Protein AF-A0AAP4FQD0-F1 (afdb_monomer_lite)

Structure (mmCIF, N/CA/C/O backbone):
data_AF-A0AAP4FQD0-F1
#
_entry.id   AF-A0AAP4FQD0-F1
#
loop_
_atom_site.group_PDB
_atom_site.id
_atom_site.type_symbol
_atom_site.label_atom_id
_atom_site.label_alt_id
_atom_site.label_comp_id
_atom_site.label_asym_id
_atom_site.label_entity_id
_atom_site.label_seq_id
_atom_site.pdbx_PDB_ins_code
_atom_site.Cartn_x
_atom_site.Cartn_y
_atom_site.Cartn_z
_atom_site.occupancy
_atom_site.B_iso_or_equiv
_atom_site.auth_seq_id
_atom_site.auth_comp_id
_atom_site.auth_asym_id
_atom_site.auth_atom_id
_atom_site.pdbx_PDB_model_num
ATOM 1 N N . MET A 1 1 ? 26.246 -10.767 -16.018 1.00 50.22 1 MET A N 1
ATOM 2 C CA . MET A 1 1 ? 26.115 -11.574 -14.786 1.00 50.22 1 MET A CA 1
ATOM 3 C C . MET A 1 1 ? 26.131 -10.588 -13.632 1.00 50.22 1 MET A C 1
ATOM 5 O O . MET A 1 1 ? 26.995 -9.723 -13.654 1.00 50.22 1 MET A O 1
ATOM 9 N N . LYS A 1 2 ? 25.137 -10.600 -12.736 1.00 73.12 2 LYS A N 1
ATOM 10 C CA . LYS A 1 2 ? 25.133 -9.667 -11.598 1.00 73.12 2 LYS A CA 1
ATOM 11 C C . LYS A 1 2 ? 26.312 -10.008 -10.676 1.00 73.12 2 LYS A C 1
ATOM 13 O O . LYS A 1 2 ? 26.625 -11.186 -10.521 1.00 73.12 2 LYS A O 1
ATOM 18 N N . ASP A 1 3 ? 26.973 -8.993 -10.135 1.00 89.00 3 ASP A N 1
ATOM 19 C CA . ASP A 1 3 ? 28.111 -9.159 -9.232 1.00 89.00 3 ASP A CA 1
ATOM 20 C C . ASP A 1 3 ? 27.633 -9.762 -7.900 1.00 89.00 3 ASP A C 1
ATOM 22 O O . ASP A 1 3 ? 26.823 -9.163 -7.188 1.00 89.00 3 ASP A O 1
ATOM 26 N N . GLY A 1 4 ? 28.097 -10.974 -7.586 1.00 92.50 4 GLY A N 1
ATOM 27 C CA . GLY A 1 4 ? 27.710 -11.682 -6.365 1.00 92.50 4 GLY A CA 1
ATOM 28 C C . GLY A 1 4 ? 28.173 -10.977 -5.089 1.00 92.50 4 GLY A C 1
ATOM 29 O O . GLY A 1 4 ? 27.520 -11.112 -4.056 1.00 92.50 4 GLY A O 1
ATOM 30 N N . ILE A 1 5 ? 29.247 -10.184 -5.164 1.00 94.31 5 ILE A N 1
ATOM 31 C CA . ILE A 1 5 ? 29.746 -9.388 -4.040 1.00 94.31 5 ILE A CA 1
ATOM 32 C C . ILE A 1 5 ? 28.737 -8.286 -3.719 1.00 94.31 5 ILE A C 1
ATOM 34 O O . ILE A 1 5 ? 28.337 -8.150 -2.565 1.00 94.31 5 ILE A O 1
ATOM 38 N N . LEU A 1 6 ? 28.257 -7.566 -4.739 1.00 94.06 6 LEU A N 1
ATOM 39 C CA . LEU A 1 6 ? 27.247 -6.517 -4.561 1.00 94.06 6 LEU A CA 1
ATOM 40 C C . LEU A 1 6 ? 25.931 -7.080 -4.015 1.00 94.06 6 LEU A C 1
ATOM 42 O O . LEU A 1 6 ? 25.319 -6.478 -3.138 1.00 94.06 6 LEU A O 1
ATOM 46 N N . ILE A 1 7 ? 25.507 -8.258 -4.487 1.00 93.94 7 ILE A N 1
ATOM 47 C CA . ILE A 1 7 ? 24.310 -8.920 -3.949 1.00 93.94 7 ILE A CA 1
ATOM 48 C C . ILE A 1 7 ? 24.511 -9.273 -2.473 1.00 93.94 7 ILE A C 1
ATOM 50 O O . ILE A 1 7 ? 23.618 -9.025 -1.670 1.00 93.94 7 ILE A O 1
ATOM 54 N N . ARG A 1 8 ? 25.673 -9.817 -2.089 1.00 94.12 8 ARG A N 1
ATOM 55 C CA . ARG A 1 8 ? 25.944 -10.137 -0.682 1.00 94.12 8 ARG A CA 1
ATOM 56 C C . ARG A 1 8 ? 25.970 -8.886 0.195 1.00 94.12 8 ARG A C 1
ATOM 58 O O . ARG A 1 8 ? 25.453 -8.937 1.305 1.00 94.12 8 ARG A O 1
ATOM 65 N N . GLN A 1 9 ? 26.546 -7.788 -0.291 1.00 94.62 9 GLN A N 1
ATOM 66 C CA . GLN A 1 9 ? 26.544 -6.506 0.417 1.00 94.62 9 GLN A CA 1
ATOM 67 C C . GLN A 1 9 ? 25.123 -5.985 0.634 1.00 94.62 9 GLN A C 1
ATOM 69 O O . GLN A 1 9 ? 24.792 -5.586 1.743 1.00 94.62 9 GLN A O 1
ATOM 74 N N . LEU A 1 10 ? 24.272 -6.059 -0.394 1.00 92.25 10 LEU A N 1
ATOM 75 C CA . LEU A 1 10 ? 22.864 -5.686 -0.278 1.00 92.25 10 LEU A CA 1
ATOM 76 C C . LEU A 1 10 ? 22.127 -6.562 0.741 1.00 92.25 10 LEU A C 1
ATOM 78 O O . LEU A 1 10 ? 21.388 -6.039 1.563 1.00 92.25 10 LEU A O 1
ATOM 82 N N . VAL A 1 11 ? 22.340 -7.880 0.703 1.00 93.69 11 VAL A N 1
ATOM 83 C CA . VAL A 1 11 ? 21.718 -8.808 1.660 1.00 93.69 11 VAL A CA 1
ATOM 84 C C . VAL A 1 11 ? 22.141 -8.483 3.090 1.00 93.69 11 VAL A C 1
ATOM 86 O O . VAL A 1 11 ? 21.280 -8.434 3.953 1.00 93.69 11 VAL A O 1
ATOM 89 N N . ASN A 1 12 ? 23.427 -8.218 3.333 1.00 94.94 12 ASN A N 1
ATOM 90 C CA . ASN A 1 12 ? 23.899 -7.832 4.665 1.00 94.94 12 ASN A CA 1
ATOM 91 C C . ASN A 1 12 ? 23.232 -6.539 5.158 1.00 94.94 12 ASN A C 1
ATOM 93 O O . ASN A 1 12 ? 22.862 -6.470 6.316 1.00 94.94 12 ASN A O 1
ATOM 97 N N . LEU A 1 13 ? 23.059 -5.539 4.286 1.00 91.81 13 LEU A N 1
ATOM 98 C CA . LEU A 1 13 ? 22.408 -4.285 4.669 1.00 91.81 13 LEU A CA 1
ATOM 99 C C . LEU A 1 13 ? 20.926 -4.486 5.020 1.00 91.81 13 LEU A C 1
ATOM 101 O O . LEU A 1 13 ? 20.418 -3.831 5.917 1.00 91.81 13 LEU A O 1
ATOM 105 N N . ILE A 1 14 ? 20.231 -5.382 4.313 1.00 90.44 14 ILE A N 1
ATOM 106 C CA . ILE A 1 14 ? 18.830 -5.714 4.613 1.00 90.44 14 ILE A CA 1
ATOM 107 C C . ILE A 1 14 ? 18.721 -6.512 5.922 1.00 90.44 14 ILE A C 1
ATOM 109 O O . ILE A 1 14 ? 17.767 -6.317 6.661 1.00 90.44 14 ILE A O 1
ATOM 113 N N . ASP A 1 15 ? 19.691 -7.383 6.213 1.00 92.81 15 ASP A N 1
ATOM 114 C CA . ASP A 1 15 ? 19.754 -8.194 7.444 1.00 92.81 15 ASP A CA 1
ATOM 115 C C . ASP A 1 15 ? 19.943 -7.345 8.715 1.00 92.81 15 ASP A C 1
ATOM 117 O O . ASP A 1 15 ? 19.629 -7.794 9.811 1.00 92.81 15 ASP A O 1
ATOM 121 N N . GLU A 1 16 ? 20.436 -6.110 8.577 1.00 91.69 16 GLU A N 1
ATOM 122 C CA . GLU A 1 16 ? 20.570 -5.151 9.682 1.00 91.69 16 GLU A CA 1
ATOM 123 C C . GLU A 1 16 ? 19.240 -4.477 10.069 1.00 91.69 16 GLU A C 1
ATOM 125 O O . GLU A 1 16 ? 19.190 -3.801 11.094 1.00 91.69 16 GLU A O 1
ATOM 130 N N . ILE A 1 17 ? 18.181 -4.637 9.268 1.00 89.88 17 ILE A N 1
ATOM 131 C CA . ILE A 1 17 ? 16.880 -3.995 9.486 1.00 89.88 17 ILE A CA 1
ATOM 132 C C . ILE A 1 17 ? 15.974 -4.936 10.279 1.00 89.88 17 ILE A C 1
ATOM 134 O O . ILE A 1 17 ? 15.686 -6.049 9.831 1.00 89.88 17 ILE A O 1
ATOM 138 N N . ASP A 1 18 ? 15.469 -4.468 11.420 1.00 90.38 18 ASP A N 1
ATOM 139 C CA . ASP A 1 18 ? 14.443 -5.181 12.175 1.00 90.38 18 ASP A CA 1
ATOM 140 C C . ASP A 1 18 ? 13.047 -4.842 11.627 1.00 90.38 18 ASP A C 1
ATOM 142 O O . ASP A 1 18 ? 12.503 -3.767 11.860 1.00 90.38 18 ASP A O 1
ATOM 146 N N . PHE A 1 19 ? 12.453 -5.763 10.867 1.00 86.69 19 PHE A N 1
ATOM 147 C CA . PHE A 1 19 ? 11.105 -5.581 10.316 1.00 86.69 19 PHE A CA 1
ATOM 148 C C . PHE A 1 19 ? 9.979 -5.877 11.323 1.00 86.69 19 PHE A C 1
ATOM 150 O O . PHE A 1 19 ? 8.810 -5.670 10.983 1.00 86.69 19 PHE A O 1
ATOM 157 N N . GLU A 1 20 ? 10.296 -6.378 12.523 1.00 87.00 20 GLU A N 1
ATOM 158 C CA . GLU A 1 20 ? 9.326 -6.533 13.614 1.00 87.00 20 GLU A CA 1
ATOM 159 C C . GLU A 1 20 ? 9.144 -5.224 14.396 1.00 87.00 20 GLU A C 1
ATOM 161 O O . GLU A 1 20 ? 8.066 -4.987 14.949 1.00 87.00 20 GLU A O 1
ATOM 166 N N . ASP A 1 21 ? 10.156 -4.350 14.404 1.00 89.31 21 ASP A N 1
ATOM 167 C CA . ASP A 1 21 ? 10.039 -3.010 14.969 1.00 89.31 21 ASP A CA 1
ATOM 168 C C . ASP A 1 21 ? 9.270 -2.071 14.026 1.00 89.31 21 ASP A C 1
ATOM 170 O O . ASP A 1 21 ? 9.578 -1.908 12.842 1.00 89.31 21 ASP A O 1
ATOM 174 N N . TYR A 1 22 ? 8.245 -1.418 14.575 1.00 84.12 22 TYR A N 1
ATOM 175 C CA . TYR A 1 22 ? 7.384 -0.506 13.823 1.00 84.12 22 TYR A CA 1
ATOM 176 C C . TYR A 1 22 ? 8.153 0.694 13.252 1.00 84.12 22 TYR A C 1
ATOM 178 O O . TYR A 1 22 ? 7.893 1.122 12.126 1.00 84.12 22 TYR A O 1
ATOM 186 N N . THR A 1 23 ? 9.104 1.241 14.012 1.00 87.31 23 THR A N 1
ATOM 187 C CA . THR A 1 23 ? 9.864 2.437 13.628 1.00 87.31 23 THR A CA 1
ATOM 188 C C . THR A 1 23 ? 10.792 2.125 12.462 1.00 87.31 23 THR A C 1
ATOM 190 O O . THR A 1 23 ? 10.811 2.868 11.477 1.00 87.31 23 THR A O 1
ATOM 193 N N . ASP A 1 24 ? 11.515 1.009 12.545 1.00 88.38 24 ASP A N 1
ATOM 194 C CA . ASP A 1 24 ? 12.447 0.569 11.505 1.00 88.38 24 ASP A CA 1
ATOM 195 C C . ASP A 1 24 ? 11.707 0.194 10.216 1.00 88.38 24 ASP A C 1
ATOM 197 O O . ASP A 1 24 ? 12.090 0.633 9.123 1.00 88.38 24 ASP A O 1
ATOM 201 N N . ARG A 1 25 ? 10.585 -0.531 10.325 1.00 88.88 25 ARG A N 1
ATOM 202 C CA . ARG A 1 25 ? 9.725 -0.848 9.176 1.00 88.88 25 ARG A CA 1
ATOM 203 C C . ARG A 1 25 ? 9.175 0.411 8.512 1.00 88.88 25 ARG A C 1
ATOM 205 O O . ARG A 1 25 ? 9.227 0.509 7.285 1.00 88.88 25 ARG A O 1
ATOM 212 N N . HIS A 1 26 ? 8.685 1.376 9.291 1.00 86.69 26 HIS A N 1
ATOM 213 C CA . HIS A 1 26 ? 8.159 2.632 8.758 1.00 86.69 26 HIS A CA 1
ATOM 214 C C . HIS A 1 26 ? 9.247 3.441 8.039 1.00 86.69 26 HIS A C 1
ATOM 216 O O . HIS A 1 26 ? 9.048 3.875 6.903 1.00 86.69 26 HIS A O 1
ATOM 222 N N . ALA A 1 27 ? 10.433 3.564 8.643 1.00 89.44 27 ALA A N 1
ATOM 223 C CA . ALA A 1 27 ? 11.576 4.235 8.027 1.00 89.44 27 ALA A CA 1
ATOM 224 C C . ALA A 1 27 ? 11.991 3.561 6.709 1.00 89.44 27 ALA A C 1
ATOM 226 O O . ALA A 1 27 ? 12.242 4.234 5.704 1.00 89.44 27 ALA A O 1
ATOM 227 N N . PHE A 1 28 ? 12.015 2.225 6.669 1.00 91.38 28 PHE A N 1
ATOM 228 C CA . PHE A 1 28 ? 12.271 1.496 5.430 1.00 91.38 28 PHE A CA 1
ATOM 229 C C . PHE A 1 28 ? 11.157 1.694 4.395 1.00 91.38 28 PHE A C 1
ATOM 231 O O . PHE A 1 28 ? 11.452 1.820 3.207 1.00 91.38 28 PHE A O 1
ATOM 238 N N . GLY A 1 29 ? 9.895 1.773 4.822 1.00 90.88 29 GLY A N 1
ATOM 239 C CA . GLY A 1 29 ? 8.751 2.122 3.976 1.00 90.88 29 GLY A CA 1
ATOM 240 C C . GLY A 1 29 ? 8.926 3.469 3.270 1.00 90.88 29 GLY A C 1
ATOM 241 O O . GLY A 1 29 ? 8.751 3.557 2.053 1.00 90.88 29 GLY A O 1
ATOM 242 N N . GLU A 1 30 ? 9.370 4.506 3.983 1.00 89.88 30 GLU A N 1
ATOM 243 C CA . GLU A 1 30 ? 9.659 5.821 3.390 1.00 89.88 30 GLU A CA 1
ATOM 244 C C . GLU A 1 30 ? 10.812 5.772 2.371 1.00 89.88 30 GLU A C 1
ATOM 246 O O . GLU A 1 30 ? 10.745 6.379 1.290 1.00 89.88 30 GLU A O 1
ATOM 251 N N . ILE A 1 31 ? 11.869 5.014 2.681 1.00 91.88 31 ILE A N 1
ATOM 252 C CA . ILE A 1 31 ? 12.979 4.768 1.750 1.00 91.88 31 ILE A CA 1
ATOM 253 C C . ILE A 1 31 ? 12.456 4.048 0.505 1.00 91.88 31 ILE A C 1
ATOM 255 O O . ILE A 1 31 ? 12.770 4.441 -0.621 1.00 91.88 31 ILE A O 1
ATOM 259 N N . TYR A 1 32 ? 11.626 3.024 0.688 1.00 92.56 32 TYR A N 1
ATOM 260 C CA . TYR A 1 32 ? 11.039 2.249 -0.394 1.00 92.56 32 TYR A CA 1
ATOM 261 C C . TYR A 1 32 ? 10.190 3.124 -1.324 1.00 92.56 32 TYR A C 1
ATOM 263 O O . TYR A 1 32 ? 10.366 3.082 -2.542 1.00 92.56 32 TYR A O 1
ATOM 271 N N . GLU A 1 33 ? 9.340 3.989 -0.772 1.00 89.00 33 GLU A N 1
ATOM 272 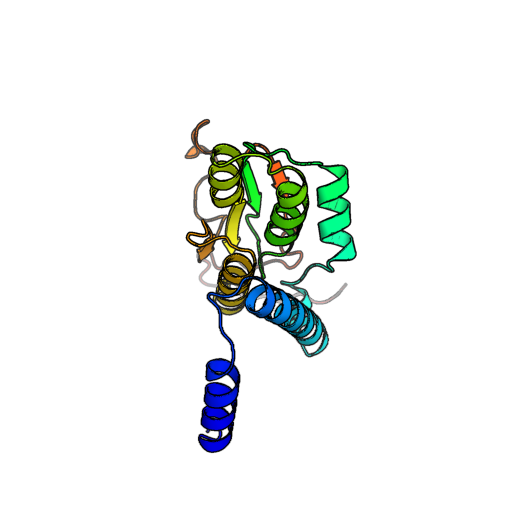C CA . GLU A 1 33 ? 8.552 4.963 -1.537 1.00 89.00 33 GLU A CA 1
ATOM 273 C C . GLU A 1 33 ? 9.431 5.941 -2.328 1.00 89.00 33 GLU A C 1
ATOM 275 O O . GLU A 1 33 ? 9.138 6.270 -3.485 1.00 89.00 33 GLU A O 1
ATOM 280 N N . THR A 1 34 ? 10.557 6.362 -1.750 1.00 89.31 34 THR A N 1
ATOM 281 C CA . THR A 1 34 ? 11.542 7.194 -2.451 1.00 89.31 34 THR A CA 1
ATOM 282 C C . THR A 1 34 ? 12.137 6.449 -3.648 1.00 89.31 34 THR A C 1
ATOM 284 O O . THR A 1 34 ? 12.174 6.991 -4.755 1.00 89.31 34 THR A O 1
ATOM 287 N N . LEU A 1 35 ? 12.507 5.176 -3.476 1.00 88.94 35 LEU A N 1
ATOM 288 C CA . LEU A 1 35 ? 12.999 4.328 -4.566 1.00 88.94 35 LEU A CA 1
ATOM 289 C C . LEU A 1 35 ? 11.941 4.119 -5.659 1.00 88.94 35 LEU A C 1
ATOM 291 O O . LEU A 1 35 ? 12.267 4.185 -6.845 1.00 88.94 35 LEU A O 1
ATOM 295 N N . LEU A 1 36 ? 10.667 3.916 -5.302 1.00 88.31 36 LEU A N 1
ATOM 296 C CA . LEU A 1 36 ? 9.572 3.810 -6.277 1.00 88.31 36 LEU A CA 1
ATOM 297 C C . LEU A 1 36 ? 9.449 5.079 -7.134 1.00 88.31 36 LEU A C 1
ATOM 299 O O . LEU A 1 36 ? 9.305 4.999 -8.360 1.00 88.31 36 LEU A O 1
ATOM 303 N N . LYS A 1 37 ? 9.560 6.253 -6.507 1.00 85.44 37 LYS A N 1
ATOM 304 C CA . LYS A 1 37 ? 9.546 7.552 -7.193 1.00 85.44 37 LYS A CA 1
ATOM 305 C C . LYS A 1 37 ? 10.758 7.739 -8.113 1.00 85.44 37 LYS A C 1
ATOM 307 O O . LYS A 1 37 ? 10.631 8.274 -9.217 1.00 85.44 37 LYS A O 1
ATOM 312 N N . GLU A 1 38 ? 11.938 7.284 -7.708 1.00 83.12 38 GLU A N 1
ATOM 313 C CA . GLU A 1 38 ? 13.132 7.322 -8.560 1.00 83.12 38 GLU A CA 1
ATOM 314 C C . GLU A 1 38 ? 13.020 6.361 -9.750 1.00 83.12 38 GLU A C 1
ATOM 316 O O . GLU A 1 38 ? 13.342 6.736 -10.882 1.00 83.12 38 GLU A O 1
ATOM 321 N N . LEU A 1 39 ? 12.472 5.160 -9.540 1.00 78.50 39 LEU A N 1
ATOM 322 C CA . LEU A 1 39 ? 12.203 4.184 -10.600 1.00 78.50 39 LEU A CA 1
ATOM 323 C C . LEU A 1 39 ? 11.237 4.723 -11.662 1.00 78.50 39 LEU A C 1
ATOM 325 O O . LEU A 1 39 ? 11.386 4.391 -12.842 1.00 78.50 39 LEU A O 1
ATOM 329 N N . GLN A 1 40 ? 10.279 5.571 -11.273 1.00 71.94 40 GLN A N 1
ATOM 330 C CA . GLN A 1 40 ? 9.429 6.309 -12.211 1.00 71.94 40 GLN A CA 1
ATOM 331 C C . GLN A 1 40 ? 10.266 7.193 -13.148 1.00 71.94 40 GLN A C 1
ATOM 333 O O . GLN A 1 40 ? 9.998 7.248 -14.348 1.00 71.94 40 GLN A O 1
ATOM 338 N N . SER A 1 41 ? 11.262 7.884 -12.594 1.00 65.31 41 SER A N 1
ATOM 339 C CA . SER A 1 41 ? 12.062 8.901 -13.284 1.00 65.31 41 SER A CA 1
ATOM 340 C C . SER A 1 41 ? 13.183 8.298 -14.140 1.00 65.31 41 SER A C 1
ATOM 342 O O . SER A 1 41 ? 13.571 8.880 -15.151 1.00 65.31 41 SER A O 1
ATOM 344 N N . ALA A 1 42 ? 13.683 7.116 -13.768 1.00 60.06 42 ALA A N 1
ATOM 345 C CA . ALA A 1 42 ? 14.801 6.434 -14.423 1.00 60.06 42 ALA A CA 1
ATOM 346 C C . ALA A 1 42 ? 14.431 5.639 -15.698 1.00 60.06 42 ALA A C 1
ATOM 348 O O . ALA A 1 42 ? 15.315 5.074 -16.343 1.00 60.06 42 ALA A O 1
ATOM 349 N N . GLY A 1 43 ? 13.153 5.564 -16.094 1.00 58.97 43 GLY A N 1
ATOM 350 C CA . GLY A 1 43 ? 12.737 4.784 -17.267 1.00 58.97 43 GLY A CA 1
ATOM 351 C C . GLY A 1 43 ? 11.306 5.042 -17.742 1.00 58.97 43 GLY A C 1
ATOM 352 O O . GLY A 1 43 ? 10.654 5.997 -17.338 1.00 58.97 43 GLY A O 1
ATOM 353 N N . SER A 1 44 ? 10.768 4.154 -18.590 1.00 56.88 44 SER A N 1
ATOM 354 C CA . SER A 1 44 ? 9.368 4.213 -19.057 1.00 56.88 44 SER A CA 1
ATOM 355 C C . SER A 1 44 ? 8.343 3.750 -18.001 1.00 56.88 44 SER A C 1
ATOM 357 O O . SER A 1 44 ? 7.246 3.314 -18.353 1.00 56.88 44 SER A O 1
ATOM 359 N N . SER A 1 45 ? 8.709 3.777 -16.718 1.00 59.38 45 SER A N 1
ATOM 360 C CA . SER A 1 45 ? 7.938 3.227 -15.593 1.00 59.38 45 SER A CA 1
ATOM 361 C C . SER A 1 45 ? 6.823 4.156 -15.105 1.00 59.38 45 SER A C 1
ATOM 363 O O . SER A 1 45 ? 6.001 3.740 -14.293 1.00 59.38 45 SER A O 1
ATOM 365 N N . GLY A 1 46 ? 6.730 5.381 -15.641 1.00 61.78 46 GLY A N 1
ATOM 366 C CA . GLY A 1 46 ? 5.633 6.320 -15.367 1.00 61.78 46 GLY A CA 1
ATOM 367 C C . GLY A 1 46 ? 4.229 5.812 -15.728 1.00 61.78 46 GLY A C 1
ATOM 368 O O . GLY A 1 46 ? 3.245 6.479 -15.424 1.00 61.78 46 GLY A O 1
ATOM 369 N N . GLU A 1 47 ? 4.116 4.641 -16.361 1.00 69.19 47 GLU A N 1
ATOM 370 C CA . GLU A 1 47 ? 2.838 3.958 -16.579 1.00 69.19 47 GLU A CA 1
ATOM 371 C C . GLU A 1 47 ? 2.219 3.422 -15.271 1.00 69.19 47 GLU A C 1
ATOM 373 O O . GLU A 1 47 ? 0.997 3.366 -15.193 1.00 69.19 47 GLU A O 1
ATOM 378 N N . TYR A 1 48 ? 3.023 3.070 -14.255 1.00 73.12 48 TYR A N 1
ATOM 379 C CA . TYR A 1 48 ? 2.561 2.301 -13.076 1.00 73.12 48 TYR A CA 1
ATOM 380 C C . TYR A 1 48 ? 2.642 3.046 -11.747 1.00 73.12 48 TYR A C 1
ATOM 382 O O . TYR A 1 48 ? 2.252 2.501 -10.716 1.00 73.12 48 TYR A O 1
ATOM 390 N N . TYR A 1 49 ? 3.181 4.261 -11.766 1.00 84.06 49 TYR A N 1
ATOM 391 C CA . TYR A 1 49 ? 3.299 5.102 -10.588 1.00 84.06 49 TYR A CA 1
ATOM 392 C C . TYR A 1 49 ? 2.454 6.358 -10.771 1.00 84.06 49 TYR A C 1
ATOM 394 O O . TYR A 1 49 ? 2.531 7.042 -11.798 1.00 84.06 49 TYR A O 1
ATOM 402 N N . THR A 1 50 ? 1.665 6.665 -9.750 1.00 88.94 50 THR A N 1
ATOM 403 C CA . THR A 1 50 ? 0.915 7.914 -9.641 1.00 88.94 50 THR A CA 1
ATOM 404 C C . THR A 1 50 ? 1.581 8.752 -8.551 1.00 88.94 50 THR A C 1
ATOM 406 O O . THR A 1 50 ? 1.797 8.223 -7.463 1.00 88.94 50 THR A O 1
ATOM 409 N N . PRO A 1 51 ? 1.926 10.031 -8.802 1.00 90.62 51 PRO A N 1
ATOM 410 C CA . PRO A 1 51 ? 2.530 10.883 -7.781 1.00 90.62 51 PRO A CA 1
ATOM 411 C C . PRO A 1 51 ? 1.698 10.927 -6.498 1.00 90.62 51 PRO A C 1
ATOM 413 O O . PRO A 1 51 ? 0.486 11.120 -6.575 1.00 90.62 51 PRO A O 1
ATOM 416 N N . ARG A 1 52 ? 2.354 10.823 -5.334 1.00 90.56 52 ARG A N 1
ATOM 417 C CA . ARG A 1 52 ? 1.687 10.783 -4.018 1.00 90.56 52 ARG A CA 1
ATOM 418 C C . ARG A 1 52 ? 0.777 11.975 -3.764 1.00 90.56 52 ARG A C 1
ATOM 420 O O . ARG A 1 52 ? -0.356 11.797 -3.360 1.00 90.56 52 ARG A O 1
ATOM 427 N N . ALA A 1 53 ? 1.201 13.170 -4.171 1.00 93.75 53 ALA A N 1
ATOM 428 C CA . ALA A 1 53 ? 0.358 14.363 -4.094 1.00 93.75 53 ALA A CA 1
ATOM 429 C C . ALA A 1 53 ? -0.993 14.213 -4.825 1.00 93.75 53 ALA A C 1
ATOM 431 O O . ALA A 1 53 ? -1.964 14.850 -4.442 1.00 93.75 53 ALA A O 1
ATOM 432 N N . VAL A 1 54 ? -1.067 13.388 -5.877 1.00 94.56 54 VAL A N 1
ATOM 433 C CA . VAL A 1 54 ? -2.320 13.099 -6.589 1.00 94.56 54 VAL A CA 1
ATOM 434 C C . VAL A 1 54 ? -3.117 12.019 -5.868 1.00 94.56 54 VAL A C 1
ATOM 436 O O . VAL A 1 54 ? -4.323 12.180 -5.719 1.00 94.56 54 VAL A O 1
ATOM 439 N N . THR A 1 55 ? -2.482 10.922 -5.445 1.00 96.25 55 THR A N 1
ATOM 440 C CA . THR A 1 55 ? -3.197 9.844 -4.745 1.00 96.25 55 THR A CA 1
ATOM 441 C C . THR A 1 55 ? -3.732 10.331 -3.404 1.00 96.25 55 THR A C 1
ATOM 443 O O . THR A 1 55 ? -4.921 10.178 -3.159 1.00 96.25 55 THR A O 1
ATOM 446 N N . ASP A 1 56 ? -2.907 11.007 -2.605 1.00 97.06 56 ASP A N 1
ATOM 447 C CA . ASP A 1 56 ? -3.276 11.568 -1.302 1.00 97.06 56 ASP A CA 1
ATOM 448 C C . ASP A 1 56 ? -4.426 12.571 -1.444 1.00 97.06 56 ASP A C 1
ATOM 450 O O . ASP A 1 56 ? -5.442 12.424 -0.778 1.00 97.06 56 ASP A O 1
ATOM 454 N N . PHE A 1 57 ? -4.331 13.515 -2.389 1.00 98.06 57 PHE A N 1
ATOM 455 C CA . PHE A 1 57 ? -5.406 14.480 -2.644 1.00 98.06 57 PHE A CA 1
ATOM 456 C C . PHE A 1 57 ? -6.729 13.802 -3.024 1.00 98.06 57 PHE A C 1
ATOM 458 O O . PHE A 1 57 ? -7.796 14.180 -2.549 1.00 98.06 57 PHE A O 1
ATOM 465 N N . MET A 1 58 ? -6.680 12.796 -3.901 1.00 98.06 58 MET A N 1
ATOM 466 C CA . MET A 1 58 ? -7.884 12.073 -4.313 1.00 98.06 58 MET A CA 1
ATOM 467 C C . MET A 1 58 ? -8.504 11.301 -3.147 1.00 98.06 58 MET A C 1
ATOM 469 O O . MET A 1 58 ? -9.726 11.304 -3.015 1.00 98.06 58 MET A O 1
ATOM 473 N N . ILE A 1 59 ? -7.685 10.660 -2.309 1.00 98.25 59 ILE A N 1
ATOM 474 C CA . ILE A 1 59 ? -8.158 9.953 -1.116 1.00 98.25 59 ILE A CA 1
ATOM 475 C C . ILE A 1 59 ? -8.742 10.932 -0.099 1.00 98.25 59 ILE A C 1
ATOM 477 O O . ILE A 1 59 ? -9.837 10.678 0.386 1.00 98.25 59 ILE A O 1
ATOM 481 N N . GLU A 1 60 ? -8.095 12.069 0.154 1.00 97.81 60 GLU A N 1
ATOM 482 C CA . GLU A 1 60 ? -8.603 13.109 1.057 1.00 97.81 60 GLU A CA 1
ATOM 483 C C . GLU A 1 60 ? -9.986 13.612 0.612 1.00 97.81 60 GLU A C 1
ATOM 485 O O . GLU A 1 60 ? -10.903 13.743 1.421 1.00 97.81 60 GLU A O 1
ATOM 490 N N . MET A 1 61 ? -10.171 13.832 -0.693 1.00 98.00 61 MET A N 1
ATOM 491 C CA . MET A 1 61 ? -11.448 14.278 -1.259 1.00 98.00 61 MET A CA 1
ATOM 492 C C . MET A 1 61 ? -12.551 13.216 -1.195 1.00 98.00 61 MET A C 1
ATOM 494 O O . MET A 1 61 ? -13.724 13.562 -1.054 1.00 98.00 61 MET A O 1
ATOM 498 N N . ILE A 1 62 ? -12.194 11.939 -1.348 1.00 97.88 62 ILE A N 1
ATOM 499 C CA . ILE A 1 62 ? -13.131 10.812 -1.241 1.00 97.88 62 ILE A CA 1
ATOM 500 C C . ILE A 1 62 ? -13.474 10.537 0.225 1.00 97.88 62 ILE A C 1
ATOM 502 O O . ILE A 1 62 ? -14.622 10.226 0.530 1.00 97.88 62 ILE A O 1
ATOM 506 N N . ASN A 1 63 ? -12.494 10.713 1.112 1.00 97.88 63 ASN A N 1
ATOM 507 C CA . ASN A 1 63 ? -12.582 10.546 2.553 1.00 97.88 63 ASN A CA 1
ATOM 508 C C . ASN A 1 63 ? -13.145 9.171 2.977 1.00 97.88 63 ASN A C 1
ATOM 510 O O . ASN A 1 63 ? -14.187 9.125 3.642 1.00 97.88 63 ASN A O 1
ATOM 514 N N . PRO A 1 64 ? -12.483 8.062 2.584 1.00 97.75 64 PRO A N 1
ATOM 515 C CA . PRO A 1 64 ? -12.916 6.720 2.957 1.00 97.75 64 PRO A CA 1
ATOM 516 C C . PRO A 1 64 ? -12.899 6.537 4.478 1.00 97.75 64 PRO A C 1
ATOM 518 O O . PRO A 1 64 ? -12.097 7.153 5.194 1.00 97.75 64 PRO A O 1
ATOM 521 N N . ARG A 1 65 ? -13.793 5.684 4.972 1.00 97.62 65 ARG A N 1
ATOM 522 C CA . ARG A 1 65 ? -13.992 5.412 6.398 1.00 97.62 65 ARG A CA 1
ATOM 523 C C . ARG A 1 65 ? -13.579 3.999 6.769 1.00 97.62 65 ARG A C 1
ATOM 525 O O . ARG A 1 65 ? -13.705 3.074 5.971 1.00 97.62 65 ARG A O 1
ATOM 532 N N . ILE A 1 66 ? -13.112 3.828 8.006 1.00 96.12 66 ILE A N 1
ATOM 533 C CA . ILE A 1 66 ? -12.868 2.491 8.557 1.00 96.12 66 ILE A CA 1
ATOM 534 C C . ILE A 1 66 ? -14.154 1.660 8.448 1.00 96.12 66 ILE A C 1
ATOM 536 O O . ILE A 1 66 ? -15.246 2.132 8.765 1.00 96.12 66 ILE A O 1
ATOM 540 N N . GLY A 1 67 ? -14.008 0.430 7.954 1.00 94.62 67 GLY A N 1
ATOM 541 C CA . GLY A 1 67 ? -15.116 -0.477 7.648 1.00 94.62 67 GLY A CA 1
ATOM 542 C C . GLY A 1 67 ? -15.586 -0.442 6.189 1.00 94.62 67 GLY A C 1
ATOM 543 O O . GLY A 1 67 ? -16.268 -1.377 5.774 1.00 94.62 67 GLY A O 1
ATOM 544 N N . GLU A 1 68 ? -15.206 0.569 5.402 1.00 97.00 68 GLU A N 1
ATOM 545 C CA . GLU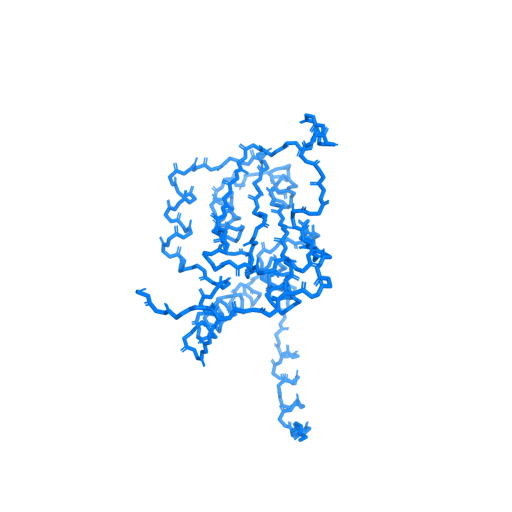 A 1 68 ? -15.416 0.575 3.950 1.00 97.00 68 GLU A CA 1
ATOM 546 C C . GLU A 1 68 ? -14.322 -0.213 3.220 1.00 97.00 68 GLU A C 1
ATOM 548 O O . GLU A 1 68 ? -13.179 -0.329 3.669 1.00 97.00 68 GLU A O 1
ATOM 553 N N . THR A 1 69 ? -14.680 -0.723 2.046 1.00 96.12 69 THR A N 1
ATOM 554 C CA . THR A 1 69 ? -13.778 -1.436 1.145 1.00 96.12 69 THR A CA 1
ATOM 555 C C . THR A 1 69 ? -13.408 -0.576 -0.063 1.00 96.12 69 THR A C 1
ATOM 557 O O . THR A 1 69 ? -14.266 -0.037 -0.769 1.00 96.12 69 THR A O 1
ATOM 560 N N . VAL A 1 70 ? -12.107 -0.461 -0.330 1.00 97.81 70 VAL A N 1
ATOM 561 C CA . VAL A 1 70 ? -11.530 0.380 -1.383 1.00 97.81 70 VAL A CA 1
ATOM 562 C C . VAL A 1 70 ? -10.793 -0.483 -2.402 1.00 97.81 70 VAL A C 1
ATOM 564 O O . VAL A 1 70 ? -9.865 -1.214 -2.056 1.00 97.81 70 VAL A O 1
ATOM 567 N N . ALA A 1 71 ? -11.178 -0.384 -3.675 1.00 97.69 71 ALA A N 1
ATOM 568 C CA . ALA A 1 71 ? -10.590 -1.177 -4.752 1.00 97.69 71 ALA A CA 1
ATOM 569 C C . ALA A 1 71 ? -9.816 -0.355 -5.792 1.00 97.69 71 ALA A C 1
ATOM 571 O O . ALA A 1 71 ? -10.314 0.650 -6.306 1.00 97.69 71 ALA A O 1
ATOM 572 N N . ASP A 1 72 ? -8.656 -0.878 -6.204 1.00 97.50 72 ASP A N 1
ATOM 573 C CA . ASP A 1 72 ? -7.898 -0.433 -7.378 1.00 97.50 72 ASP A CA 1
ATOM 574 C C . ASP A 1 72 ? -7.676 -1.600 -8.361 1.00 97.50 72 ASP A C 1
ATOM 576 O O . ASP A 1 72 ? -6.917 -2.537 -8.117 1.00 97.50 72 ASP A O 1
ATOM 580 N N . PHE A 1 73 ? -8.334 -1.555 -9.519 1.00 96.00 73 PHE A N 1
ATOM 581 C CA . PHE A 1 73 ? -8.260 -2.616 -10.534 1.00 96.00 73 PHE A CA 1
ATOM 582 C C . PHE A 1 73 ? -7.097 -2.454 -11.535 1.00 96.00 73 PHE A C 1
ATOM 584 O O . PHE A 1 73 ? -7.002 -3.224 -12.500 1.00 96.00 73 PHE A O 1
ATOM 591 N N . ALA A 1 74 ? -6.256 -1.435 -11.353 1.00 94.69 74 ALA A N 1
ATOM 592 C CA . ALA A 1 74 ? -5.056 -1.158 -12.139 1.00 94.69 74 ALA A CA 1
ATOM 593 C C . ALA A 1 74 ? -3.956 -0.612 -11.214 1.00 94.69 74 ALA A C 1
ATOM 595 O O . ALA A 1 74 ? -3.409 0.471 -11.436 1.00 94.69 74 ALA A O 1
ATOM 596 N N . ALA A 1 75 ? -3.678 -1.367 -10.152 1.00 95.25 75 ALA A N 1
ATOM 597 C CA . ALA A 1 75 ? -3.095 -0.816 -8.941 1.00 95.25 75 ALA A CA 1
ATOM 598 C C . ALA A 1 75 ? -1.618 -0.423 -9.035 1.00 95.25 75 ALA A C 1
ATOM 600 O O . ALA A 1 75 ? -1.128 0.314 -8.174 1.00 95.25 75 ALA A O 1
ATOM 601 N N . GLY A 1 76 ? -0.886 -0.887 -10.053 1.00 93.88 76 GLY A N 1
ATOM 602 C CA . GLY A 1 76 ? 0.530 -0.573 -10.213 1.00 93.88 76 GLY A CA 1
ATOM 603 C C . GLY A 1 76 ? 1.317 -0.919 -8.948 1.00 93.88 76 GLY A C 1
ATOM 604 O O . GLY A 1 76 ? 1.249 -2.043 -8.460 1.00 93.88 76 GLY A O 1
ATOM 605 N N . THR A 1 77 ? 2.032 0.058 -8.389 1.00 94.62 77 THR A N 1
ATOM 606 C CA . THR A 1 77 ? 2.781 -0.083 -7.123 1.00 94.62 77 THR A CA 1
ATOM 607 C C . THR A 1 77 ? 1.919 0.146 -5.868 1.00 94.62 77 THR A C 1
ATOM 609 O O . THR A 1 77 ? 2.425 0.618 -4.849 1.00 94.62 77 THR A O 1
ATOM 612 N N . ALA A 1 78 ? 0.617 -0.142 -5.955 1.00 96.19 78 ALA A N 1
ATOM 613 C CA . ALA A 1 78 ? -0.394 0.024 -4.906 1.00 96.19 78 ALA A CA 1
ATOM 614 C C . ALA A 1 78 ? -0.578 1.474 -4.421 1.00 96.19 78 ALA A C 1
ATOM 616 O O . ALA A 1 78 ? -0.846 1.723 -3.251 1.00 96.19 78 ALA A O 1
ATOM 617 N N . GLY A 1 79 ? -0.437 2.452 -5.321 1.00 95.50 79 GLY A N 1
ATOM 618 C CA . GLY A 1 79 ? -0.335 3.851 -4.918 1.00 95.50 79 GLY A CA 1
ATOM 619 C C . GLY A 1 79 ? -1.581 4.411 -4.216 1.00 95.50 79 GLY A C 1
ATOM 620 O O . GLY A 1 79 ? -1.492 4.960 -3.122 1.00 95.50 79 GLY A O 1
ATOM 621 N N . PHE A 1 80 ? -2.757 4.234 -4.820 1.00 97.25 80 PHE A N 1
ATOM 622 C CA . PHE A 1 80 ? -4.014 4.653 -4.193 1.00 97.25 80 PHE A CA 1
ATOM 623 C C . PHE A 1 80 ? -4.319 3.869 -2.917 1.00 97.25 80 PHE A C 1
ATOM 625 O O . PHE A 1 80 ? -4.858 4.438 -1.970 1.00 97.25 80 PHE A O 1
ATOM 632 N N . LEU A 1 81 ? -3.944 2.589 -2.877 1.00 97.44 81 LEU A N 1
ATOM 633 C CA . LEU A 1 81 ? -4.187 1.726 -1.727 1.00 97.44 81 LEU A CA 1
ATOM 634 C C . LEU A 1 81 ? -3.341 2.157 -0.523 1.00 97.44 81 LEU A C 1
ATOM 636 O O . LEU A 1 81 ? -3.888 2.292 0.563 1.00 97.44 81 LEU A O 1
ATOM 640 N N . THR A 1 82 ? -2.054 2.477 -0.701 1.00 95.69 82 THR A N 1
ATOM 641 C CA . THR A 1 82 ? -1.230 2.977 0.415 1.00 95.69 82 THR A CA 1
ATOM 642 C C . THR A 1 82 ? -1.664 4.357 0.902 1.00 95.69 82 THR A C 1
ATOM 644 O O . THR A 1 82 ? -1.702 4.586 2.107 1.00 95.69 82 THR A O 1
ATOM 647 N N . SER A 1 83 ? -2.089 5.253 0.003 1.00 96.69 83 SER A N 1
ATOM 648 C CA . SER A 1 83 ? -2.700 6.531 0.406 1.00 96.69 83 SER A CA 1
ATOM 649 C C . SER A 1 83 ? -4.014 6.331 1.172 1.00 96.69 83 SER A C 1
ATOM 651 O O . SER A 1 83 ? -4.292 7.073 2.108 1.00 96.69 83 SER A O 1
ATOM 653 N N . THR A 1 84 ? -4.807 5.317 0.806 1.00 97.31 84 THR A N 1
ATOM 654 C CA . THR A 1 84 ? -6.036 4.944 1.527 1.00 97.31 84 THR A CA 1
ATOM 655 C C . THR A 1 84 ? -5.711 4.469 2.934 1.00 97.31 84 THR A C 1
ATOM 657 O O . THR A 1 84 ? -6.283 4.979 3.888 1.00 97.31 84 THR A O 1
ATOM 660 N N . LEU A 1 85 ? -4.763 3.539 3.066 1.00 95.44 85 LEU A N 1
ATOM 661 C CA . LEU A 1 85 ? -4.316 3.026 4.359 1.00 95.44 85 LEU A CA 1
ATOM 662 C C . LEU A 1 85 ? -3.831 4.162 5.261 1.00 95.44 85 LEU A C 1
ATOM 664 O O . LEU A 1 85 ? -4.324 4.307 6.369 1.00 95.44 85 LEU A O 1
ATOM 668 N N . LYS A 1 86 ? -2.980 5.055 4.748 1.00 94.50 86 LYS A N 1
ATOM 669 C CA . LYS A 1 86 ? -2.527 6.236 5.493 1.00 94.50 86 LYS A CA 1
ATOM 670 C C . LYS A 1 86 ? -3.688 7.104 6.008 1.00 94.50 86 LYS A C 1
ATOM 672 O O . LYS A 1 86 ? -3.636 7.574 7.134 1.00 94.50 86 LYS A O 1
ATOM 677 N N . HIS A 1 87 ? -4.728 7.313 5.199 1.00 96.56 87 HIS A N 1
ATOM 678 C CA . HIS A 1 87 ? -5.920 8.085 5.589 1.00 96.56 87 HIS A CA 1
ATOM 679 C C . HIS A 1 87 ? -6.797 7.363 6.624 1.00 96.56 87 HIS A C 1
ATOM 681 O O . HIS A 1 87 ? -7.474 7.995 7.434 1.00 96.56 87 HIS A O 1
ATOM 687 N N . LEU A 1 88 ? -6.828 6.032 6.574 1.00 95.56 88 LEU A N 1
ATOM 688 C CA . LEU A 1 88 ? -7.588 5.201 7.503 1.00 95.56 88 LEU A CA 1
ATOM 689 C C . LEU A 1 88 ? -6.876 5.022 8.845 1.00 95.56 88 LEU A C 1
ATOM 691 O O . LEU A 1 88 ? -7.558 4.925 9.857 1.00 95.56 88 LEU A O 1
ATOM 695 N N . ASP A 1 89 ? -5.543 5.017 8.863 1.00 93.38 89 ASP A N 1
ATOM 696 C CA . ASP A 1 89 ? -4.726 4.883 10.076 1.00 93.38 89 ASP A CA 1
ATOM 697 C C . ASP A 1 89 ? -5.073 5.959 11.122 1.00 93.38 89 ASP A C 1
ATOM 699 O O . ASP A 1 89 ? -5.258 5.661 12.298 1.00 93.38 89 ASP A O 1
ATOM 703 N N . GLU A 1 90 ? -5.321 7.196 10.673 1.00 93.88 90 GLU A N 1
ATOM 704 C CA . GLU A 1 90 ? -5.756 8.314 11.529 1.00 93.88 90 GLU A CA 1
ATOM 705 C C . GLU A 1 90 ? -7.137 8.106 12.186 1.00 93.88 90 GLU A C 1
ATOM 707 O O . GLU A 1 90 ? -7.511 8.856 13.089 1.00 93.88 90 GLU A O 1
ATOM 712 N N . GLN A 1 91 ? -7.916 7.124 11.725 1.00 94.81 91 GLN A N 1
ATOM 713 C CA . GLN A 1 91 ? -9.271 6.820 12.199 1.00 94.81 91 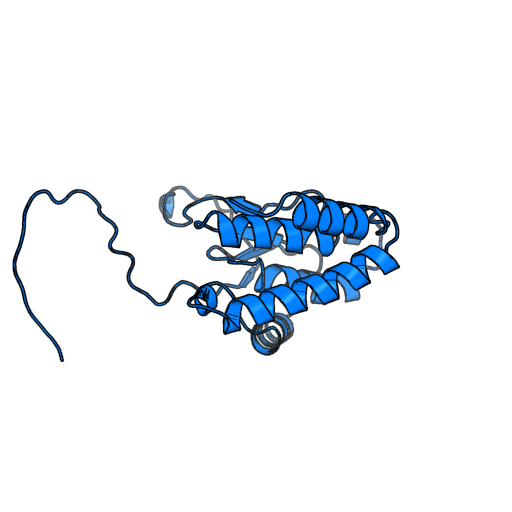GLN A CA 1
ATOM 714 C C . GLN A 1 91 ? -9.322 5.575 13.099 1.00 94.81 91 GLN A C 1
ATOM 716 O O . GLN A 1 91 ? -10.397 5.235 13.590 1.00 94.81 91 GLN A O 1
ATOM 721 N N . VAL A 1 92 ? -8.203 4.869 13.289 1.00 93.94 92 VAL A N 1
ATOM 722 C CA . VAL A 1 92 ? -8.157 3.632 14.076 1.00 93.94 92 VAL A CA 1
ATOM 723 C C . VAL A 1 92 ? -8.089 3.960 15.567 1.00 93.94 92 VAL A C 1
ATOM 725 O O . VAL A 1 92 ? -7.093 4.488 16.057 1.00 93.94 92 VAL A O 1
ATOM 728 N N . GLU A 1 93 ? -9.139 3.608 16.313 1.00 94.44 93 GLU A N 1
ATOM 729 C CA . GLU A 1 93 ? -9.217 3.842 17.764 1.00 94.44 93 GLU A CA 1
ATOM 730 C C . GLU A 1 93 ? -9.355 2.541 18.577 1.00 94.44 93 GLU A C 1
ATOM 732 O O . GLU A 1 93 ? -9.152 2.539 19.796 1.00 94.44 93 GLU A O 1
ATOM 737 N N . SER A 1 94 ? -9.691 1.426 17.922 1.00 93.88 94 SER A N 1
ATOM 738 C CA . SER A 1 94 ? -9.976 0.137 18.557 1.00 93.88 94 SER A CA 1
ATOM 739 C C . SER A 1 94 ? -9.308 -1.056 17.861 1.00 93.88 94 SER A C 1
ATOM 741 O O . SER A 1 94 ? -8.722 -0.951 16.782 1.00 93.88 94 SER A O 1
ATOM 743 N N . VAL A 1 95 ? -9.386 -2.230 18.496 1.00 91.06 95 VAL A N 1
ATOM 744 C CA . VAL A 1 95 ? -8.870 -3.485 17.921 1.00 91.06 95 VAL A CA 1
ATOM 745 C C . VAL A 1 95 ? -9.712 -3.905 16.716 1.00 91.06 95 VAL A C 1
ATOM 747 O O . VAL A 1 95 ? -9.174 -4.372 15.715 1.00 91.06 95 VAL A O 1
ATOM 750 N N . GLU A 1 96 ? -11.022 -3.695 16.793 1.00 92.81 96 GLU A N 1
ATOM 751 C CA . GLU A 1 96 ? -11.969 -3.953 15.714 1.00 92.81 96 GLU A CA 1
ATOM 752 C C . GLU A 1 96 ? -11.670 -3.072 14.490 1.00 92.81 96 GLU A C 1
ATOM 754 O O . GLU A 1 96 ? -11.665 -3.563 13.359 1.00 92.81 96 GLU A O 1
ATOM 759 N N . ASP A 1 97 ? -11.321 -1.800 14.709 1.00 93.75 97 ASP A N 1
ATOM 760 C CA . ASP A 1 97 ? -10.902 -0.891 13.635 1.00 93.75 97 ASP A CA 1
ATOM 761 C C . ASP A 1 97 ? -9.609 -1.365 12.966 1.00 93.75 97 ASP A C 1
ATOM 763 O O . ASP A 1 97 ? -9.477 -1.295 11.745 1.00 93.75 97 ASP A O 1
ATOM 767 N N . HIS A 1 98 ? -8.673 -1.920 13.738 1.00 90.06 98 HIS A N 1
ATOM 768 C CA . HIS A 1 98 ? -7.450 -2.515 13.200 1.00 90.06 98 HIS A CA 1
ATOM 769 C C . HIS A 1 98 ? -7.715 -3.750 12.323 1.00 90.06 98 HIS A C 1
ATOM 771 O O . HIS A 1 98 ? -6.966 -4.007 11.376 1.00 90.06 98 HIS A O 1
ATOM 777 N N . GLU A 1 99 ? -8.739 -4.554 12.616 1.00 89.88 99 GLU A N 1
ATOM 778 C CA . GLU A 1 99 ? -9.137 -5.672 11.747 1.00 89.88 99 GLU A CA 1
ATOM 779 C C . GLU A 1 99 ? -9.778 -5.167 10.446 1.00 89.88 99 GLU A C 1
ATOM 781 O O . GLU A 1 99 ? -9.453 -5.651 9.353 1.00 89.88 99 GLU A O 1
ATOM 786 N N . ALA A 1 100 ? -10.631 -4.144 10.542 1.00 92.25 100 ALA A N 1
ATOM 787 C CA . ALA A 1 100 ? -11.230 -3.484 9.386 1.00 92.25 100 ALA A CA 1
ATOM 788 C C . ALA A 1 100 ? -10.170 -2.801 8.503 1.00 92.25 100 ALA A C 1
ATOM 790 O O . ALA A 1 100 ? -10.189 -2.964 7.285 1.00 92.25 100 ALA A O 1
ATOM 791 N N . TYR A 1 101 ? -9.187 -2.124 9.101 1.00 93.06 101 TYR A N 1
ATOM 792 C CA . TYR A 1 101 ? -8.045 -1.526 8.407 1.00 93.06 101 TYR A CA 1
ATOM 793 C C . TYR A 1 101 ? -7.311 -2.553 7.536 1.00 93.06 101 TYR A C 1
ATOM 795 O O . TYR A 1 101 ? -7.123 -2.334 6.338 1.00 93.06 101 TYR A O 1
ATOM 803 N N . ARG A 1 102 ? -6.967 -3.721 8.100 1.00 87.75 102 ARG A N 1
ATOM 804 C CA . ARG A 1 102 ? -6.213 -4.774 7.392 1.00 87.75 102 ARG A CA 1
ATOM 805 C C . ARG A 1 102 ? -6.950 -5.348 6.182 1.00 87.75 102 ARG A C 1
ATOM 807 O O . ARG A 1 102 ? -6.310 -5.861 5.268 1.00 87.75 102 ARG A O 1
ATOM 814 N N . SER A 1 103 ? -8.279 -5.282 6.181 1.00 90.94 103 SER A N 1
ATOM 815 C CA . SER A 1 103 ? -9.139 -5.810 5.115 1.00 90.94 103 SER A CA 1
ATOM 816 C C . SER A 1 103 ? -9.752 -4.726 4.218 1.00 90.94 103 SER A C 1
ATOM 818 O O . SER A 1 103 ? -10.522 -5.045 3.314 1.00 90.94 103 SER A O 1
ATOM 820 N N . SER A 1 104 ? -9.378 -3.460 4.422 1.00 94.44 104 SER A N 1
ATOM 821 C CA . SER A 1 104 ? -9.978 -2.300 3.751 1.00 94.44 104 SER A CA 1
ATOM 822 C C . SER A 1 104 ? -9.597 -2.145 2.277 1.00 94.44 104 SER A C 1
ATOM 824 O O . SER A 1 104 ? -10.318 -1.487 1.532 1.00 94.44 104 SER A O 1
ATOM 826 N N . VAL A 1 105 ? -8.484 -2.734 1.825 1.00 96.75 105 VAL A N 1
ATOM 827 C CA . VAL A 1 105 ? -7.945 -2.509 0.474 1.00 96.75 105 VAL A CA 1
ATOM 828 C C . VAL A 1 105 ? -7.941 -3.766 -0.390 1.00 96.75 105 VAL A C 1
ATOM 830 O O . VAL A 1 105 ? -7.524 -4.845 0.030 1.00 96.75 105 VAL A O 1
ATOM 833 N N . TYR A 1 106 ? -8.331 -3.594 -1.651 1.00 97.12 106 TYR A N 1
ATOM 834 C CA . TYR A 1 106 ? -8.321 -4.625 -2.681 1.00 97.12 106 TYR A CA 1
ATOM 835 C C . TYR A 1 106 ? -7.620 -4.116 -3.939 1.00 97.12 106 TYR A C 1
ATOM 837 O O . TYR A 1 106 ? -7.871 -3.005 -4.405 1.00 97.12 106 TYR A O 1
ATOM 845 N N . GLY A 1 107 ? -6.759 -4.937 -4.535 1.00 97.31 107 GLY A N 1
ATOM 846 C CA . GLY A 1 107 ? -6.018 -4.542 -5.726 1.00 97.31 107 GLY A CA 1
ATOM 847 C C . GLY A 1 107 ? -5.880 -5.638 -6.767 1.00 97.31 107 GLY A C 1
ATOM 848 O O . GLY A 1 107 ? -5.731 -6.816 -6.445 1.00 97.31 107 GLY A O 1
ATOM 849 N N . ILE A 1 108 ? -5.864 -5.238 -8.036 1.00 97.12 108 ILE A N 1
ATOM 850 C CA . ILE A 1 108 ? -5.451 -6.094 -9.148 1.00 97.12 108 ILE A CA 1
ATOM 851 C C . ILE A 1 108 ? -4.363 -5.378 -9.940 1.00 97.12 108 ILE A C 1
ATOM 853 O O . ILE A 1 108 ? -4.539 -4.237 -10.368 1.00 97.12 108 ILE A O 1
ATOM 857 N N . GLU A 1 109 ? -3.259 -6.074 -10.189 1.00 95.56 109 GLU A N 1
ATOM 858 C CA . GLU A 1 109 ? -2.205 -5.606 -11.082 1.00 95.56 109 GLU A CA 1
ATOM 859 C C . GLU A 1 109 ? -1.795 -6.714 -12.052 1.00 95.56 109 GLU A C 1
ATOM 861 O O . GLU A 1 109 ? -1.566 -7.860 -11.673 1.00 95.56 109 GLU A O 1
ATOM 866 N N . LYS A 1 110 ? -1.695 -6.368 -13.336 1.00 94.12 110 LYS A N 1
ATOM 867 C CA . LYS A 1 110 ? -1.457 -7.328 -14.417 1.00 94.12 110 LYS A CA 1
ATOM 868 C C . LYS A 1 110 ? 0.015 -7.623 -14.648 1.00 94.12 110 LYS A C 1
ATOM 870 O O . LYS A 1 110 ? 0.353 -8.706 -15.124 1.00 94.12 110 LYS A O 1
ATOM 875 N N . LYS A 1 111 ? 0.889 -6.635 -14.466 1.00 90.62 111 LYS A N 1
ATOM 876 C CA . LYS 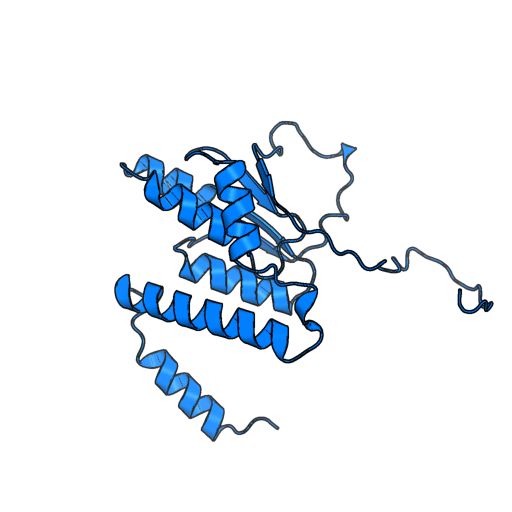A 1 111 ? 2.302 -6.763 -14.818 1.00 90.62 111 LYS A CA 1
ATOM 877 C C . LYS A 1 111 ? 3.075 -7.303 -13.609 1.00 90.62 111 LYS A C 1
ATOM 879 O O . LYS A 1 111 ? 2.959 -6.736 -12.526 1.00 90.62 111 LYS A O 1
ATOM 884 N N . PRO A 1 112 ? 3.940 -8.321 -13.791 1.00 92.38 112 PRO A N 1
ATOM 885 C CA . PRO A 1 112 ? 4.604 -8.986 -12.667 1.00 92.38 112 PRO A CA 1
ATOM 886 C C . PRO A 1 112 ? 5.455 -8.062 -11.791 1.00 92.38 112 PRO A C 1
ATOM 888 O O . PRO A 1 112 ? 5.474 -8.208 -10.575 1.00 92.38 112 PRO A O 1
ATOM 891 N N . MET A 1 113 ? 6.174 -7.115 -12.406 1.00 90.62 113 MET A N 1
ATOM 892 C CA . MET A 1 113 ? 7.083 -6.235 -11.668 1.00 90.62 113 MET A CA 1
ATOM 893 C C . MET A 1 113 ? 6.324 -5.189 -10.830 1.00 90.62 113 MET A C 1
ATOM 895 O O . MET A 1 113 ? 6.568 -5.150 -9.629 1.00 90.62 113 MET A O 1
ATOM 899 N N . PRO A 1 114 ? 5.386 -4.387 -11.383 1.00 92.12 114 PRO A N 1
ATOM 900 C CA . PRO A 1 114 ? 4.531 -3.528 -10.562 1.00 92.12 114 PRO A CA 1
ATOM 901 C C . PRO A 1 114 ? 3.760 -4.304 -9.497 1.00 92.12 114 PRO A C 1
ATOM 903 O O . PRO A 1 114 ? 3.702 -3.843 -8.366 1.00 92.12 114 PRO A O 1
ATOM 906 N N . TYR A 1 115 ? 3.269 -5.505 -9.825 1.00 95.19 115 TYR A N 1
ATOM 907 C CA . TYR A 1 115 ? 2.601 -6.364 -8.855 1.00 95.19 115 TYR A CA 1
ATOM 908 C C . TYR A 1 115 ? 3.489 -6.656 -7.637 1.00 95.19 115 TYR A C 1
ATOM 910 O O . TYR A 1 115 ? 3.082 -6.405 -6.507 1.00 95.19 115 TYR A O 1
ATOM 918 N N . LEU A 1 116 ? 4.717 -7.136 -7.864 1.00 94.94 116 LEU A N 1
ATOM 919 C CA . LEU A 1 116 ? 5.655 -7.439 -6.782 1.00 94.94 116 LEU A CA 1
ATOM 920 C C . LEU A 1 116 ? 5.959 -6.195 -5.941 1.00 94.94 116 LEU A C 1
ATOM 922 O O . LEU A 1 116 ? 5.964 -6.275 -4.717 1.00 94.94 116 LEU A O 1
ATOM 926 N N . LEU A 1 117 ? 6.165 -5.049 -6.598 1.00 94.50 117 LEU A N 1
ATOM 927 C CA . LEU A 1 117 ? 6.402 -3.784 -5.909 1.00 94.50 117 LEU A CA 1
ATOM 928 C C . LEU A 1 117 ? 5.192 -3.359 -5.063 1.00 94.50 117 LEU A C 1
ATOM 930 O O . LEU A 1 117 ? 5.361 -2.915 -3.936 1.00 94.50 117 LEU A O 1
ATOM 934 N N . GLY A 1 118 ? 3.975 -3.531 -5.582 1.00 95.12 118 GLY A N 1
ATOM 935 C CA . GLY A 1 118 ? 2.736 -3.236 -4.866 1.00 95.12 118 GLY A CA 1
ATOM 936 C C . GLY A 1 118 ? 2.529 -4.126 -3.642 1.00 95.12 118 GLY A C 1
ATOM 937 O O . GLY A 1 118 ? 2.215 -3.605 -2.578 1.00 95.12 118 GLY A O 1
ATOM 938 N N . VAL A 1 119 ? 2.774 -5.439 -3.749 1.00 95.88 119 VAL A N 1
ATOM 939 C CA . VAL A 1 119 ? 2.700 -6.356 -2.593 1.00 95.88 119 VAL A CA 1
ATOM 940 C C . VAL A 1 119 ? 3.692 -5.946 -1.512 1.00 95.88 119 VAL A C 1
ATOM 942 O O . VAL A 1 119 ? 3.307 -5.823 -0.354 1.00 95.88 119 VAL A O 1
ATOM 945 N N . THR A 1 120 ? 4.956 -5.706 -1.878 1.00 94.50 120 THR A N 1
ATOM 946 C CA . THR A 1 120 ? 5.966 -5.240 -0.919 1.00 94.50 120 THR A CA 1
ATOM 947 C C . THR A 1 120 ? 5.539 -3.929 -0.270 1.00 94.50 120 THR A C 1
ATOM 949 O O . THR A 1 120 ? 5.671 -3.787 0.938 1.00 94.50 120 THR A O 1
ATOM 952 N N . ASN A 1 121 ? 4.971 -3.004 -1.045 1.00 94.50 121 ASN A N 1
ATOM 953 C CA . ASN A 1 121 ? 4.512 -1.730 -0.517 1.00 94.50 121 ASN A CA 1
ATOM 954 C C . ASN A 1 121 ? 3.403 -1.895 0.533 1.00 94.50 121 ASN A C 1
ATOM 956 O O . ASN A 1 121 ? 3.469 -1.284 1.592 1.00 94.50 121 ASN A O 1
ATOM 960 N N . LEU A 1 122 ? 2.415 -2.756 0.270 1.00 94.75 122 LEU A N 1
ATOM 961 C CA . LEU A 1 122 ? 1.324 -3.036 1.209 1.00 94.75 122 LEU A CA 1
ATOM 962 C C . LEU A 1 122 ? 1.819 -3.715 2.494 1.00 94.75 122 LEU A C 1
ATOM 964 O O . LEU A 1 122 ? 1.372 -3.353 3.577 1.00 94.75 122 LEU A O 1
ATOM 968 N N . LEU A 1 123 ? 2.781 -4.638 2.388 1.00 92.56 123 LEU A N 1
ATOM 969 C CA . LEU A 1 123 ? 3.399 -5.281 3.555 1.00 92.56 123 LEU A CA 1
ATOM 970 C C . LEU A 1 123 ? 4.150 -4.277 4.443 1.00 92.56 123 LEU A C 1
ATOM 972 O O . LEU A 1 123 ? 4.132 -4.401 5.662 1.00 92.56 123 LEU A O 1
ATOM 976 N N . LEU A 1 124 ? 4.795 -3.274 3.839 1.00 91.12 124 LEU A N 1
ATOM 977 C CA . LEU A 1 124 ? 5.469 -2.193 4.568 1.00 91.12 124 LEU A CA 1
ATOM 978 C C . LEU A 1 124 ? 4.492 -1.172 5.182 1.00 91.12 124 LEU A C 1
ATOM 980 O O . LEU A 1 124 ? 4.917 -0.370 6.004 1.00 91.12 124 LEU A O 1
ATOM 984 N N . HIS A 1 125 ? 3.213 -1.210 4.793 1.00 88.88 125 HIS A N 1
ATOM 985 C CA . HIS A 1 125 ? 2.115 -0.401 5.344 1.00 88.88 125 HIS A CA 1
ATOM 986 C C . HIS A 1 125 ? 1.152 -1.247 6.204 1.00 88.88 125 HIS A C 1
ATOM 988 O O . HIS A 1 125 ? -0.046 -0.968 6.282 1.00 88.88 125 HIS A O 1
ATOM 994 N N . ASP A 1 126 ? 1.678 -2.296 6.839 1.00 85.75 126 ASP A N 1
ATOM 995 C CA . ASP A 1 126 ? 1.013 -3.084 7.888 1.00 85.75 126 ASP A CA 1
ATOM 996 C C . ASP A 1 126 ? -0.185 -3.918 7.413 1.00 85.75 126 ASP A C 1
ATOM 998 O O . ASP A 1 126 ? -1.051 -4.320 8.196 1.00 85.75 126 ASP A O 1
ATOM 1002 N N . VAL A 1 127 ? -0.221 -4.230 6.116 1.00 89.00 127 VAL A N 1
ATOM 1003 C CA . VAL A 1 127 ? -1.186 -5.167 5.540 1.00 89.00 12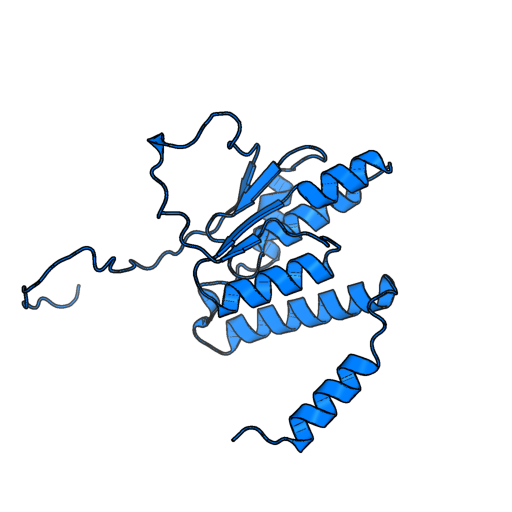7 VAL A CA 1
ATOM 1004 C C . VAL A 1 127 ? -0.523 -6.526 5.353 1.00 89.00 127 VAL A C 1
ATOM 1006 O O . VAL A 1 127 ? 0.032 -6.824 4.298 1.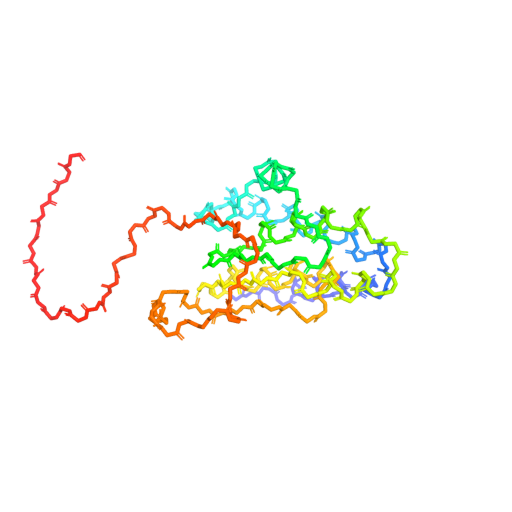00 89.00 127 VAL A O 1
ATOM 1009 N N . ASP A 1 128 ? -0.618 -7.372 6.380 1.00 84.44 128 ASP A N 1
ATOM 1010 C CA . ASP A 1 128 ? 0.026 -8.696 6.426 1.00 84.44 128 ASP A CA 1
ATOM 1011 C C . ASP A 1 128 ? -0.529 -9.684 5.382 1.00 84.44 128 ASP A C 1
ATOM 1013 O O . ASP A 1 128 ? 0.177 -10.565 4.886 1.00 84.44 128 ASP A O 1
ATOM 1017 N N . GLN A 1 129 ? -1.816 -9.554 5.048 1.00 86.94 129 GLN A N 1
ATOM 1018 C CA . GLN A 1 129 ? -2.516 -10.401 4.078 1.00 86.94 129 GLN A CA 1
ATOM 1019 C C . GLN A 1 129 ? -3.191 -9.541 3.006 1.00 86.94 129 GLN A C 1
ATOM 1021 O O . GLN A 1 129 ? -4.417 -9.415 2.986 1.00 86.94 129 GLN A O 1
ATOM 1026 N N . PRO A 1 130 ? -2.409 -8.928 2.101 1.00 86.25 130 PRO A N 1
ATOM 1027 C CA . PRO A 1 130 ? -2.959 -8.008 1.124 1.00 86.25 130 PRO A CA 1
ATOM 1028 C C . PRO A 1 130 ? -3.851 -8.759 0.137 1.00 86.25 130 PRO A C 1
ATOM 1030 O O . PRO A 1 130 ? -3.419 -9.720 -0.507 1.00 86.25 130 PRO A O 1
ATOM 1033 N N . GLN A 1 131 ? -5.087 -8.285 -0.047 1.00 93.94 131 GLN A N 1
ATOM 1034 C CA . GLN A 1 131 ? -5.971 -8.749 -1.119 1.00 93.94 131 GLN A CA 1
ATOM 1035 C C . GLN A 1 131 ? -5.530 -8.158 -2.466 1.00 93.94 131 GLN A C 1
ATOM 1037 O O . GLN A 1 131 ? -6.245 -7.400 -3.118 1.00 93.94 131 GLN A O 1
ATOM 1042 N N . PHE A 1 132 ? -4.305 -8.493 -2.870 1.00 96.50 132 PHE A N 1
ATOM 1043 C CA . PHE A 1 132 ? -3.629 -7.951 -4.037 1.00 96.50 132 PHE A CA 1
ATOM 1044 C C . PHE A 1 132 ? -3.324 -9.068 -5.033 1.00 96.50 132 PHE A C 1
ATOM 1046 O O . PHE A 1 132 ? -2.510 -9.962 -4.782 1.00 96.50 132 PHE A O 1
ATOM 1053 N N . ILE A 1 133 ? -4.006 -9.040 -6.173 1.00 96.81 133 ILE A N 1
ATOM 1054 C CA . ILE A 1 133 ? -4.051 -10.144 -7.131 1.00 96.81 133 ILE A CA 1
ATOM 1055 C C . ILE A 1 133 ? -3.198 -9.813 -8.352 1.00 96.81 133 ILE A C 1
ATOM 1057 O O . ILE A 1 133 ? -3.389 -8.791 -9.011 1.00 96.81 133 ILE A O 1
ATOM 1061 N N . HIS A 1 134 ? -2.296 -10.730 -8.703 1.00 96.88 134 HIS A N 1
ATOM 1062 C CA . HIS A 1 134 ? -1.601 -10.681 -9.983 1.00 96.88 134 HIS A CA 1
ATOM 1063 C C . HIS A 1 134 ? -2.522 -11.226 -11.076 1.00 96.88 134 HIS A C 1
ATOM 1065 O O . HIS A 1 134 ? -2.694 -12.440 -11.206 1.00 96.88 134 HIS A O 1
ATOM 1071 N N . GLY A 1 135 ? -3.142 -10.343 -11.850 1.00 95.69 135 GLY A N 1
ATOM 1072 C CA . GLY A 1 135 ? -4.160 -10.749 -12.809 1.00 95.69 135 GLY A CA 1
ATOM 1073 C C . GLY A 1 135 ? -4.621 -9.629 -13.724 1.00 95.69 135 GLY A C 1
ATOM 1074 O O . GLY A 1 135 ? -4.252 -8.466 -13.586 1.00 95.69 135 GLY A O 1
ATOM 1075 N N . ASN A 1 136 ? -5.439 -9.985 -14.706 1.00 94.38 136 ASN A N 1
ATOM 1076 C CA . ASN A 1 136 ? -6.037 -9.022 -15.614 1.00 94.38 136 ASN A CA 1
ATOM 1077 C C . ASN A 1 136 ? -7.466 -8.722 -15.156 1.00 94.38 136 ASN A C 1
ATOM 1079 O O . ASN A 1 136 ? -8.354 -9.560 -15.292 1.00 94.38 136 ASN A O 1
ATOM 1083 N N . SER A 1 137 ? -7.701 -7.505 -14.667 1.00 93.62 137 SER A N 1
ATOM 1084 C CA . SER A 1 137 ? -9.013 -7.063 -14.178 1.00 93.62 137 SER A CA 1
ATOM 1085 C C . SER A 1 137 ? -10.133 -7.124 -15.227 1.00 93.62 137 SER A C 1
ATOM 1087 O O . SER A 1 137 ? -11.305 -7.115 -14.867 1.00 93.62 137 SER A O 1
ATOM 1089 N N . LEU A 1 138 ? -9.793 -7.251 -16.516 1.00 93.06 138 LEU A N 1
ATOM 1090 C CA . LEU A 1 138 ? -10.749 -7.384 -17.622 1.00 93.06 138 LEU A CA 1
ATOM 1091 C C . LEU A 1 138 ? -11.058 -8.840 -18.022 1.00 93.06 138 LEU A C 1
ATOM 1093 O O . LEU A 1 138 ? -11.781 -9.049 -18.994 1.00 93.06 138 LEU A O 1
ATOM 1097 N N . GLU A 1 139 ? -10.490 -9.850 -17.353 1.00 91.44 139 GLU A N 1
ATOM 1098 C CA . GLU A 1 139 ? -10.730 -11.262 -17.705 1.00 91.44 139 GLU A CA 1
ATOM 1099 C C . GLU A 1 139 ? -12.122 -11.755 -17.313 1.00 91.44 139 GLU A C 1
ATOM 1101 O O . GLU A 1 139 ? -12.712 -12.566 -18.029 1.00 91.44 139 GLU A O 1
ATOM 1106 N N . ARG A 1 140 ? -12.662 -11.264 -16.197 1.00 89.38 140 ARG A N 1
ATOM 1107 C CA . ARG A 1 140 ? -13.983 -11.666 -15.713 1.00 89.38 140 ARG A CA 1
ATOM 1108 C C . ARG A 1 140 ? -15.077 -10.846 -16.388 1.00 89.38 140 ARG A C 1
ATOM 1110 O O . ARG A 1 140 ? -14.979 -9.625 -16.499 1.00 89.38 140 ARG A O 1
ATOM 1117 N N . ASN A 1 141 ? -16.151 -11.509 -16.812 1.00 90.31 141 ASN A N 1
ATOM 1118 C CA . ASN A 1 141 ? -17.290 -10.817 -17.397 1.00 90.31 141 ASN A CA 1
ATOM 1119 C C . ASN A 1 141 ? -18.006 -9.978 -16.329 1.00 90.31 141 ASN A C 1
ATOM 1121 O O . ASN A 1 141 ? -18.322 -10.471 -15.248 1.00 90.31 141 ASN A O 1
ATOM 1125 N N . VAL A 1 142 ? -18.331 -8.727 -16.658 1.00 88.62 142 VAL A N 1
ATOM 1126 C CA . VAL A 1 142 ? -19.043 -7.803 -15.757 1.00 88.62 142 VAL A CA 1
ATOM 1127 C C . VAL A 1 142 ? -20.399 -8.337 -15.274 1.00 88.62 142 VAL A C 1
ATOM 1129 O O . VAL A 1 142 ? -20.874 -7.933 -14.220 1.00 88.62 142 VAL A O 1
ATOM 1132 N N . ARG A 1 143 ? -21.027 -9.255 -16.021 1.00 91.00 143 ARG A N 1
ATOM 1133 C CA . ARG A 1 143 ? -22.316 -9.874 -15.664 1.00 91.00 143 ARG A CA 1
ATOM 1134 C C . ARG A 1 143 ? -22.189 -10.989 -14.626 1.00 91.00 143 ARG A C 1
ATOM 1136 O O . ARG A 1 143 ? -23.203 -11.385 -14.062 1.00 91.00 143 ARG A O 1
ATOM 1143 N N . ASP A 1 144 ? -20.975 -11.479 -14.388 1.00 92.19 144 ASP A N 1
ATOM 1144 C CA . ASP A 1 144 ? -20.718 -12.572 -13.449 1.00 92.19 144 ASP A CA 1
ATOM 1145 C C . ASP A 1 144 ? -20.494 -12.066 -12.017 1.00 92.19 144 ASP A C 1
ATOM 1147 O O . ASP A 1 144 ? -20.369 -12.878 -11.099 1.00 92.19 144 ASP A O 1
ATOM 1151 N N . PHE A 1 145 ? -20.392 -10.749 -11.814 1.00 89.38 145 PHE A N 1
ATOM 1152 C CA . PHE A 1 145 ? -20.227 -10.145 -10.493 1.00 89.38 145 PHE A CA 1
ATOM 1153 C C . PHE A 1 145 ? -21.550 -10.123 -9.731 1.00 89.38 145 PHE A C 1
ATOM 1155 O O . PHE A 1 145 ? -22.588 -9.720 -10.259 1.00 89.38 145 PHE A O 1
ATOM 1162 N N . LYS A 1 146 ? -21.497 -10.541 -8.467 1.00 93.62 146 LYS A N 1
ATOM 1163 C CA . LYS A 1 146 ? -22.617 -10.459 -7.528 1.00 93.62 146 LYS A CA 1
ATOM 1164 C C . LYS A 1 146 ? -22.561 -9.153 -6.744 1.00 93.62 146 LYS A C 1
ATOM 1166 O O . LYS A 1 146 ? -21.500 -8.558 -6.585 1.00 93.62 146 LYS A O 1
ATOM 1171 N N . ASP A 1 147 ? -23.696 -8.752 -6.176 1.00 90.75 147 ASP A N 1
ATOM 1172 C CA . ASP A 1 147 ? -23.760 -7.564 -5.314 1.00 90.75 147 ASP A CA 1
ATOM 1173 C C . ASP A 1 147 ? -22.836 -7.664 -4.092 1.00 90.75 147 ASP A C 1
ATOM 1175 O O . ASP A 1 147 ? -22.300 -6.653 -3.659 1.00 90.75 147 ASP A O 1
ATOM 1179 N N . SER A 1 148 ? -22.584 -8.877 -3.590 1.00 91.44 148 SER A N 1
ATOM 1180 C CA . SER A 1 148 ? -21.651 -9.140 -2.486 1.00 91.44 148 SER A CA 1
ATOM 1181 C C . SER A 1 148 ? -20.172 -8.951 -2.843 1.00 91.44 148 SER A C 1
ATOM 1183 O O . SER A 1 148 ? -19.324 -9.088 -1.975 1.00 91.44 148 SER A O 1
ATOM 1185 N N . GLU A 1 149 ? -19.849 -8.743 -4.119 1.00 89.56 149 GLU A N 1
ATOM 1186 C CA . GLU A 1 149 ? -18.480 -8.547 -4.618 1.00 89.56 149 GLU A CA 1
ATOM 1187 C C . GLU A 1 149 ? -18.230 -7.087 -5.019 1.00 89.56 149 GLU A C 1
ATOM 1189 O O . GLU A 1 149 ? -17.254 -6.779 -5.704 1.00 89.56 149 GLU A O 1
ATOM 1194 N N . LYS A 1 150 ? -19.158 -6.195 -4.658 1.00 93.00 150 LYS A N 1
ATOM 1195 C CA . LYS A 1 150 ? -19.011 -4.758 -4.848 1.00 93.00 150 LYS A CA 1
ATOM 1196 C C . LYS A 1 150 ? -18.125 -4.181 -3.754 1.00 93.00 150 LYS A C 1
ATOM 1198 O O . LYS A 1 150 ? -18.102 -4.682 -2.637 1.00 93.00 150 LYS A O 1
ATOM 1203 N N . PHE A 1 151 ? -17.448 -3.105 -4.121 1.00 95.69 151 PHE A N 1
ATOM 1204 C CA . PHE A 1 151 ? -16.642 -2.293 -3.224 1.00 95.69 151 PHE A CA 1
ATOM 1205 C C . PHE A 1 151 ? -17.363 -0.976 -2.968 1.00 95.69 151 PHE A C 1
ATOM 1207 O O . PHE A 1 151 ? -18.086 -0.492 -3.848 1.00 95.69 151 PHE A O 1
ATOM 1214 N N . ASP A 1 152 ? -17.155 -0.404 -1.790 1.00 97.50 152 ASP A N 1
ATOM 1215 C CA . ASP A 1 152 ? -17.756 0.872 -1.398 1.00 97.50 152 ASP A CA 1
ATOM 1216 C C . ASP A 1 152 ? -17.116 2.028 -2.174 1.00 97.50 152 ASP A C 1
ATOM 1218 O O . ASP A 1 152 ? -17.799 2.928 -2.669 1.00 97.50 152 ASP A O 1
ATOM 1222 N N . VAL A 1 153 ? -15.797 1.951 -2.365 1.00 97.69 153 VAL A N 1
ATOM 1223 C CA . VAL A 1 153 ? -14.992 2.965 -3.041 1.00 97.69 153 VAL A CA 1
ATOM 1224 C C . VAL A 1 153 ? -14.121 2.321 -4.116 1.00 97.69 153 VAL A C 1
ATOM 1226 O O . VAL A 1 153 ? -13.548 1.247 -3.939 1.00 97.69 153 VAL A O 1
ATOM 1229 N N . VAL A 1 154 ? -13.976 3.009 -5.249 1.00 97.25 154 VAL A N 1
ATOM 1230 C CA . VAL A 1 154 ? -13.035 2.621 -6.305 1.00 97.25 154 VAL A CA 1
ATOM 1231 C C . VAL A 1 154 ? -12.105 3.787 -6.607 1.00 97.25 154 VAL A C 1
ATOM 1233 O O . VAL A 1 154 ? -12.548 4.848 -7.051 1.00 97.25 154 VAL A O 1
ATOM 1236 N N . THR A 1 155 ? -10.809 3.577 -6.405 1.00 96.06 155 THR A N 1
ATOM 1237 C CA . THR A 1 155 ? -9.746 4.552 -6.661 1.00 96.06 155 THR A CA 1
ATOM 1238 C C . THR A 1 155 ? -8.725 3.912 -7.582 1.00 96.06 155 THR A C 1
ATOM 1240 O O . THR A 1 155 ? -8.106 2.914 -7.249 1.00 96.06 155 THR A O 1
ATOM 1243 N N . MET A 1 156 ? -8.586 4.441 -8.796 1.00 94.38 156 MET A N 1
ATOM 1244 C CA . MET A 1 156 ? -7.664 3.862 -9.769 1.00 94.38 156 MET A CA 1
ATOM 1245 C C . MET A 1 156 ? -7.179 4.887 -10.784 1.00 94.38 156 MET A C 1
ATOM 1247 O O . MET A 1 156 ? -7.874 5.849 -11.124 1.00 94.38 156 MET A O 1
ATOM 1251 N N . LYS A 1 157 ? -6.013 4.607 -11.365 1.00 90.94 157 LYS A N 1
ATOM 1252 C CA . LYS A 1 157 ? -5.527 5.254 -12.587 1.00 90.94 157 LYS A CA 1
ATOM 1253 C C . LYS A 1 157 ? -5.365 4.179 -13.670 1.00 90.94 157 LYS A C 1
ATOM 1255 O O . LYS A 1 157 ? -4.301 3.570 -13.770 1.00 90.94 157 LYS A O 1
ATOM 1260 N N . PRO A 1 158 ? -6.380 3.955 -14.522 1.00 88.06 158 PRO A N 1
ATOM 1261 C CA . PRO A 1 158 ? -6.281 2.958 -15.578 1.00 88.06 158 PRO A CA 1
ATOM 1262 C C . PRO A 1 158 ? -5.234 3.356 -16.630 1.00 88.06 158 PRO A C 1
ATOM 1264 O O . PRO A 1 158 ? -4.947 4.537 -16.856 1.00 88.06 158 PRO A O 1
ATOM 1267 N N . ALA A 1 159 ? -4.671 2.357 -17.314 1.00 80.25 159 ALA A N 1
ATOM 1268 C CA . ALA A 1 159 ? -3.675 2.583 -18.355 1.00 80.25 159 ALA A CA 1
ATOM 1269 C C . ALA A 1 159 ? -4.250 3.411 -19.523 1.00 80.25 159 ALA A C 1
ATOM 1271 O O . ALA A 1 159 ? -5.244 3.042 -20.145 1.00 80.25 159 ALA A O 1
ATOM 1272 N N . LEU A 1 160 ? -3.575 4.510 -19.873 1.00 72.81 160 LEU A N 1
ATOM 1273 C CA . LEU A 1 160 ? -3.967 5.397 -20.982 1.00 72.81 160 LEU A CA 1
ATOM 1274 C C . LEU A 1 160 ? -3.589 4.841 -22.366 1.00 72.81 160 LEU A C 1
ATOM 1276 O O . LEU A 1 160 ? -4.126 5.267 -23.390 1.00 72.81 160 LEU A O 1
ATOM 1280 N N . ARG A 1 161 ? -2.641 3.898 -22.431 1.00 67.25 161 ARG A N 1
ATOM 1281 C CA . ARG A 1 161 ? -2.179 3.307 -23.693 1.00 67.25 161 ARG A CA 1
ATOM 1282 C C . ARG A 1 161 ? -3.083 2.154 -24.117 1.00 67.25 161 ARG A C 1
ATOM 1284 O O . ARG A 1 161 ? -3.343 1.238 -23.344 1.00 67.25 161 ARG A O 1
ATOM 1291 N N . ARG A 1 162 ? -3.478 2.140 -25.397 1.00 53.94 162 ARG A N 1
ATOM 1292 C CA . ARG A 1 162 ? -4.169 0.992 -26.003 1.00 53.94 162 ARG A CA 1
ATOM 1293 C C . ARG A 1 162 ? -3.298 -0.259 -25.894 1.00 53.94 162 ARG A C 1
ATOM 1295 O O . ARG A 1 162 ? -2.315 -0.404 -26.622 1.00 53.94 162 ARG A O 1
ATOM 1302 N N . HIS A 1 163 ? -3.705 -1.206 -25.060 1.00 56.69 163 HIS A N 1
ATOM 1303 C CA . HIS A 1 163 ? -3.260 -2.579 -25.221 1.00 56.69 163 HIS A CA 1
ATOM 1304 C C . HIS A 1 163 ? -3.928 -3.151 -26.474 1.00 56.69 163 HIS A C 1
ATOM 1306 O O . HIS A 1 163 ? -5.151 -3.251 -26.545 1.00 56.69 163 HIS A O 1
ATOM 1312 N N . ARG A 1 164 ? -3.131 -3.549 -27.478 1.00 42.69 164 ARG A N 1
ATOM 1313 C CA . ARG A 1 164 ? -3.619 -4.488 -28.495 1.00 42.69 164 ARG A CA 1
ATOM 1314 C C . ARG A 1 164 ? -3.892 -5.803 -27.777 1.00 42.69 164 ARG A C 1
ATOM 1316 O O . ARG A 1 164 ? -2.982 -6.607 -27.590 1.00 42.69 164 ARG A O 1
ATOM 1323 N N . ALA A 1 165 ? -5.131 -6.007 -27.351 1.00 44.53 165 ALA A N 1
ATOM 1324 C CA . ALA A 1 165 ? -5.607 -7.334 -27.030 1.00 44.53 165 ALA A CA 1
ATOM 1325 C C . ALA A 1 165 ? -5.484 -8.147 -28.328 1.00 44.53 165 ALA A C 1
ATOM 1327 O O . ALA A 1 165 ? -6.216 -7.905 -29.285 1.00 44.53 165 ALA A O 1
ATOM 1328 N N . ARG A 1 166 ? -4.497 -9.049 -28.419 1.00 39.62 166 ARG A N 1
ATOM 1329 C CA . ARG A 1 166 ? -4.486 -10.077 -29.468 1.00 39.62 166 ARG A CA 1
ATOM 1330 C C . ARG A 1 166 ? -5.575 -11.085 -29.114 1.00 39.62 166 ARG A C 1
ATOM 1332 O O . ARG A 1 166 ? -5.290 -12.182 -28.656 1.00 39.62 166 ARG A O 1
ATOM 1339 N N . ILE A 1 167 ? -6.824 -10.676 -29.280 1.00 41.22 167 ILE A N 1
ATOM 1340 C CA . ILE A 1 167 ? -7.950 -11.594 -29.348 1.00 41.22 167 ILE A CA 1
ATOM 1341 C C . ILE A 1 167 ? -7.998 -12.000 -30.818 1.00 41.22 167 ILE A C 1
ATOM 1343 O O . ILE A 1 167 ? -8.254 -11.159 -31.673 1.00 41.22 167 ILE A O 1
ATOM 1347 N N . GLY A 1 168 ? -7.593 -13.244 -31.082 1.00 46.84 168 GLY A N 1
ATOM 1348 C CA . GLY A 1 168 ? -7.596 -13.942 -32.372 1.00 46.84 168 GLY A CA 1
ATOM 1349 C C . GLY A 1 168 ? -7.811 -13.097 -33.630 1.00 46.84 168 GLY A C 1
ATOM 1350 O O . GLY A 1 168 ? -8.940 -12.940 -34.077 1.00 46.84 168 GLY A O 1
ATOM 1351 N N . GLN A 1 169 ? -6.725 -12.644 -34.255 1.00 32.44 169 GLN A N 1
ATOM 1352 C CA . GLN A 1 169 ? -6.720 -12.363 -35.690 1.00 32.44 169 GLN A CA 1
ATOM 1353 C C . GLN A 1 169 ? -5.434 -12.923 -36.290 1.00 32.44 169 GLN A C 1
ATOM 1355 O O . GLN A 1 169 ? -4.354 -12.338 -36.189 1.00 32.44 169 GLN A O 1
ATOM 1360 N N . SER A 1 170 ? -5.569 -14.110 -36.875 1.00 37.09 170 SER A N 1
ATOM 1361 C CA . SER A 1 170 ? -4.816 -14.487 -38.062 1.00 37.09 170 SER A CA 1
ATOM 1362 C C . SER A 1 170 ? -5.024 -13.412 -39.128 1.00 37.09 170 SER A C 1
ATOM 1364 O O . SER A 1 170 ? -6.164 -13.037 -39.381 1.00 37.09 170 SER A O 1
ATOM 1366 N N . GLU A 1 171 ? -3.922 -12.956 -39.719 1.00 41.97 171 GLU A N 1
ATOM 1367 C CA . GLU A 1 171 ? -3.858 -12.209 -40.980 1.00 41.97 171 GLU A CA 1
ATOM 1368 C C . GLU A 1 171 ? -4.737 -10.955 -41.097 1.00 41.97 171 GLU A C 1
ATOM 1370 O O . GLU A 1 171 ? -5.905 -11.017 -41.449 1.00 41.97 171 GLU A O 1
ATOM 1375 N N . LEU A 1 172 ? -4.112 -9.788 -40.922 1.00 32.88 172 LEU A N 1
ATOM 1376 C CA . LEU A 1 172 ? -4.287 -8.660 -41.843 1.00 32.88 172 LEU A CA 1
ATOM 1377 C C . LEU A 1 172 ? -3.166 -7.648 -41.601 1.00 32.88 172 LEU A C 1
ATOM 1379 O O . LEU A 1 172 ? -3.202 -6.789 -40.718 1.00 32.88 172 LEU A O 1
ATOM 1383 N N . SER A 1 173 ? -2.116 -7.810 -42.398 1.00 38.84 173 SER A N 1
ATOM 1384 C CA . SER A 1 173 ? -1.209 -6.736 -42.756 1.00 38.84 173 SER A CA 1
ATOM 1385 C C . SER A 1 173 ? -1.986 -5.677 -43.541 1.00 38.84 173 SER A C 1
ATOM 1387 O O . SER A 1 173 ? -2.624 -5.989 -44.538 1.00 38.84 173 SER A O 1
ATOM 1389 N N . ALA A 1 174 ? -1.912 -4.423 -43.105 1.00 36.41 174 ALA A N 1
ATOM 1390 C CA . ALA A 1 174 ? -1.792 -3.257 -43.980 1.00 36.41 174 ALA A CA 1
ATOM 1391 C C . ALA A 1 174 ? -1.653 -1.993 -43.121 1.00 36.41 174 ALA A C 1
ATOM 1393 O O . ALA A 1 174 ? -2.500 -1.668 -42.295 1.00 36.41 174 ALA A O 1
ATOM 1394 N N . SER A 1 175 ? -0.517 -1.331 -43.320 1.00 40.97 175 SER A N 1
ATOM 1395 C CA . SER A 1 175 ? -0.269 0.110 -43.219 1.00 40.97 175 SER A CA 1
ATOM 1396 C C . SER A 1 175 ? -1.479 1.032 -43.017 1.00 40.97 175 SER A C 1
ATOM 1398 O O . SER A 1 175 ? -2.430 0.948 -43.787 1.00 40.97 175 SER A O 1
ATOM 1400 N N . LEU A 1 176 ? -1.334 2.036 -42.143 1.00 31.31 176 LEU A N 1
ATOM 1401 C CA . LEU A 1 176 ? -1.371 3.453 -42.550 1.00 31.31 176 LEU A CA 1
ATOM 1402 C C . LEU A 1 176 ? -0.788 4.370 -41.442 1.00 31.31 176 LEU A C 1
ATOM 1404 O O . LEU A 1 176 ? -0.907 4.039 -40.260 1.00 31.31 176 LEU A O 1
ATOM 1408 N N . PRO A 1 177 ? -0.094 5.464 -41.821 1.00 39.22 177 PRO A N 1
ATOM 1409 C CA . PRO A 1 177 ? 0.758 6.280 -40.958 1.00 39.22 177 PRO A CA 1
ATOM 1410 C C . PRO A 1 177 ? 0.035 7.504 -40.366 1.00 39.22 177 PRO A C 1
ATOM 1412 O O . PRO A 1 177 ? -1.029 7.887 -40.837 1.00 39.22 177 PRO A O 1
ATOM 1415 N N . PHE A 1 178 ? 0.678 8.087 -39.348 1.00 35.47 178 PHE A N 1
ATOM 1416 C CA . PHE A 1 178 ? 0.642 9.488 -38.894 1.00 35.47 178 PHE A CA 1
ATOM 1417 C C . PHE A 1 178 ? -0.549 10.376 -39.298 1.00 35.47 178 PHE A C 1
ATOM 1419 O O . PHE A 1 178 ? -0.673 10.774 -40.455 1.00 35.47 178 PHE A O 1
ATOM 1426 N N . LEU A 1 179 ? -1.272 10.836 -38.274 1.00 38.94 179 LEU A N 1
ATOM 1427 C CA . LEU A 1 179 ? -1.619 12.246 -38.078 1.00 38.94 179 LEU A CA 1
ATOM 1428 C C . LEU A 1 179 ? -1.282 12.619 -36.631 1.00 38.94 179 LEU A C 1
ATOM 1430 O O . LEU A 1 179 ? -1.539 11.765 -35.749 1.00 38.94 179 LEU A O 1
#

Secondary structure (DSSP, 8-state):
---HHHHHHHHHHHHT--SSSHHHHHHHHHHHHHHHHHHHHTSGGGGS---HHHHHHHHHHH---TT--EEETT-TTTHHHHHHHHHHHTT--SHHHHHHHHHSEEEEE-SHHHHHHHHHHHHHTT-SS-EEEES-TTSS-GGG--GGG--SEE------S------S-----------

Radius of gyration: 19.18 Å; chains: 1; bounding box: 54×29×62 Å

pLDDT: mean 85.49, std 17.28, range [31.31, 98.25]

Sequence (179 aa):
MKDGILIRQLVNLIDEIDFEDYTDRHAFGEIYETLLKELQSAGSSGEYYTPRAVTDFMIEMINPRIGETVADFAAGTAGFLTSTLKHLDEQVESVEDHEAYRSSVYGIEKKPMPYLLGVTNLLLHDVDQPQFIHGNSLERNVRDFKDSEKFDVVTMKPALRRHRARIGQSELSASLPFL

Foldseek 3Di:
DDDVVVVVVVVVVVVPADCVDLVSLLVVLVVLVVVLVVVCVVDVLVQQDDDLVVLLVVCVVVQDEQQFAEEEAAQQLVRNVLSNLVSHVVVDDDPVSVVSSLRRYAYEHADPVSQVNNVSSVVSSVNPPYNYYHHHSPPDDPVPDDPVNDGPYYDYDDGPDDDPPPPDDDDDDDDDDDD